Protein AF-A0A0R3SKL1-F1 (afdb_monomer_lite)

Radius of gyration: 15.85 Å; chains: 1; bounding box: 35×20×45 Å

Structure (mmCIF, N/CA/C/O backbone):
data_AF-A0A0R3SKL1-F1
#
_entry.id   AF-A0A0R3SKL1-F1
#
loop_
_atom_site.group_PDB
_atom_site.id
_atom_site.type_symbol
_atom_site.label_atom_id
_atom_site.label_alt_id
_atom_site.label_comp_id
_atom_site.label_asym_id
_atom_site.label_entity_id
_atom_site.label_seq_id
_atom_site.pdbx_PDB_ins_code
_atom_site.Cartn_x
_atom_site.Cartn_y
_atom_site.Cartn_z
_atom_site.occupancy
_atom_site.B_iso_or_equiv
_atom_site.auth_seq_id
_atom_site.auth_comp_id
_atom_site.auth_asym_id
_atom_site.auth_atom_id
_atom_site.pdbx_PDB_model_num
ATOM 1 N N . LEU A 1 1 ? -19.283 3.409 2.484 1.00 87.31 1 LEU A N 1
ATOM 2 C CA . LEU A 1 1 ? -18.122 3.467 1.558 1.00 87.31 1 LEU A CA 1
ATOM 3 C C . LEU A 1 1 ? -17.421 2.121 1.478 1.00 87.31 1 LEU A C 1
ATOM 5 O O . LEU A 1 1 ? -17.380 1.567 0.392 1.00 87.31 1 LEU A O 1
ATOM 9 N N . LEU A 1 2 ? -16.950 1.567 2.603 1.00 87.56 2 LEU A N 1
ATOM 10 C CA . LEU A 1 2 ? -16.349 0.224 2.646 1.00 87.56 2 LEU A CA 1
ATOM 11 C C . LEU A 1 2 ? -17.276 -0.841 2.037 1.00 87.56 2 LEU A C 1
ATOM 13 O O . LEU A 1 2 ? -16.917 -1.489 1.062 1.00 87.56 2 LEU A O 1
ATOM 17 N N . GLU A 1 3 ? -18.529 -0.895 2.493 1.00 88.94 3 GLU A N 1
ATOM 18 C CA . GLU A 1 3 ? -19.563 -1.798 1.951 1.00 88.94 3 GLU A CA 1
ATOM 19 C C . GLU A 1 3 ? -19.931 -1.536 0.480 1.00 88.94 3 GLU A C 1
ATOM 21 O O . GLU A 1 3 ? -20.552 -2.373 -0.165 1.00 88.94 3 GLU A O 1
ATOM 26 N N . HIS A 1 4 ? -19.532 -0.386 -0.068 1.00 89.69 4 HIS A N 1
ATOM 27 C CA . HIS A 1 4 ? -19.762 -0.008 -1.464 1.00 89.69 4 HIS A CA 1
ATOM 28 C C . HIS A 1 4 ? -18.491 -0.123 -2.323 1.00 89.69 4 HIS A C 1
ATOM 30 O O . HIS A 1 4 ? -18.447 0.434 -3.416 1.00 89.69 4 HIS A O 1
ATOM 36 N N . GLY A 1 5 ? -17.460 -0.829 -1.844 1.00 85.88 5 GLY A N 1
ATOM 37 C CA . GLY A 1 5 ? -16.253 -1.126 -2.622 1.00 85.88 5 GLY A CA 1
ATOM 38 C C . GLY A 1 5 ? -15.137 -0.086 -2.515 1.00 85.88 5 GLY A C 1
ATOM 39 O O . GLY A 1 5 ? -14.262 -0.046 -3.377 1.00 85.88 5 GLY A O 1
ATOM 40 N N . ALA A 1 6 ? -15.135 0.760 -1.481 1.00 90.00 6 ALA A N 1
ATOM 41 C CA . ALA A 1 6 ? -14.001 1.650 -1.240 1.00 90.00 6 ALA A CA 1
ATOM 42 C C . ALA A 1 6 ? -12.712 0.848 -0.982 1.00 90.00 6 ALA A C 1
ATOM 44 O O . ALA A 1 6 ? -12.694 -0.077 -0.167 1.00 90.00 6 ALA A O 1
ATOM 45 N N . ASN A 1 7 ? -11.628 1.235 -1.659 1.00 87.19 7 ASN A N 1
ATOM 46 C CA . ASN A 1 7 ? -10.326 0.593 -1.527 1.00 87.19 7 ASN A CA 1
ATOM 47 C C . ASN A 1 7 ? -9.543 1.188 -0.346 1.00 87.19 7 ASN A C 1
ATOM 49 O O . ASN A 1 7 ? -9.149 2.350 -0.383 1.00 87.19 7 ASN A O 1
ATOM 53 N N . THR A 1 8 ? -9.296 0.387 0.690 1.00 88.88 8 THR A N 1
ATOM 54 C CA . THR A 1 8 ? -8.491 0.778 1.862 1.00 88.88 8 THR A CA 1
ATOM 55 C C . THR A 1 8 ? -6.991 0.551 1.686 1.00 88.88 8 THR A C 1
ATOM 57 O O . THR A 1 8 ? -6.221 0.936 2.556 1.00 88.88 8 THR A O 1
ATOM 60 N N . GLY A 1 9 ? -6.572 -0.089 0.592 1.00 88.81 9 GLY A N 1
ATOM 61 C CA . GLY A 1 9 ? -5.169 -0.292 0.226 1.00 88.81 9 GLY A CA 1
ATOM 62 C C . GLY A 1 9 ? -4.620 0.765 -0.731 1.00 88.81 9 GLY A C 1
ATOM 63 O O . GLY A 1 9 ? -3.549 0.565 -1.291 1.00 88.81 9 GLY A O 1
ATOM 64 N N . ILE A 1 10 ? -5.355 1.853 -0.976 1.00 88.94 10 ILE A N 1
ATOM 65 C CA . ILE A 1 10 ? -4.846 2.990 -1.747 1.00 88.94 10 ILE A CA 1
ATOM 66 C C . ILE A 1 10 ? -3.962 3.862 -0.857 1.00 88.94 10 ILE A C 1
ATOM 68 O O . ILE A 1 10 ? -4.279 4.054 0.314 1.00 88.94 10 ILE A O 1
ATOM 72 N N . VAL A 1 11 ? -2.879 4.394 -1.411 1.00 92.19 11 VAL A N 1
ATOM 73 C CA . VAL A 1 11 ? -1.974 5.308 -0.707 1.00 92.19 11 VAL A CA 1
ATOM 74 C C . VAL A 1 11 ? -2.122 6.729 -1.238 1.00 92.19 11 VAL A C 1
ATOM 76 O O . VAL A 1 11 ? -2.452 6.929 -2.409 1.00 92.19 11 VAL A O 1
ATOM 79 N N . SER A 1 12 ? -1.922 7.715 -0.365 1.00 89.81 12 SER A N 1
ATOM 80 C CA . SER A 1 12 ? -1.820 9.125 -0.748 1.00 89.81 12 SER A CA 1
ATOM 81 C C . SER A 1 12 ? -0.448 9.433 -1.370 1.00 89.81 12 SER A C 1
ATOM 83 O O . SER A 1 12 ? 0.458 8.602 -1.344 1.00 89.81 12 SER A O 1
ATOM 85 N N . PHE A 1 13 ? -0.266 10.661 -1.869 1.00 87.12 13 PHE A N 1
ATOM 86 C CA . PHE A 1 13 ? 1.042 11.163 -2.319 1.00 87.12 13 PHE A CA 1
ATOM 87 C C . PHE A 1 13 ? 2.102 11.182 -1.196 1.00 87.12 13 PHE A C 1
ATOM 89 O O . PHE A 1 13 ? 3.298 11.155 -1.466 1.00 87.12 13 PHE A O 1
ATOM 96 N N . GLU A 1 14 ? 1.677 11.190 0.070 1.00 89.62 14 GLU A N 1
ATOM 97 C CA . GLU A 1 14 ? 2.566 11.086 1.236 1.00 89.62 14 GLU A CA 1
A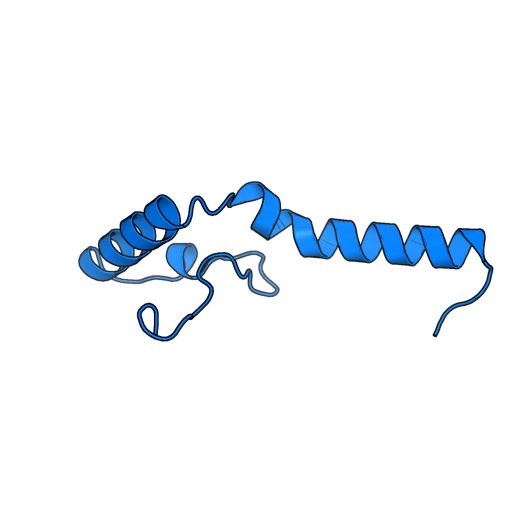TOM 98 C C . GLU A 1 14 ? 2.795 9.625 1.675 1.00 89.62 14 GLU A C 1
ATOM 100 O O . GLU A 1 14 ? 3.384 9.374 2.723 1.00 89.62 14 GLU A O 1
ATOM 105 N N . LEU A 1 15 ? 2.361 8.651 0.862 1.00 88.75 15 LEU A N 1
ATOM 106 C CA . LEU A 1 15 ? 2.446 7.205 1.113 1.00 88.75 15 LEU A CA 1
ATOM 107 C C . LEU A 1 15 ? 1.616 6.718 2.314 1.00 88.75 15 LEU A C 1
ATOM 109 O O . LEU A 1 15 ? 1.857 5.633 2.855 1.00 88.75 15 LEU A O 1
ATOM 113 N N . GLU A 1 16 ? 0.611 7.494 2.712 1.00 93.94 16 GLU A N 1
ATOM 114 C CA . GLU A 1 16 ? -0.269 7.164 3.830 1.00 93.94 16 GLU A CA 1
ATOM 115 C C . GLU A 1 16 ? -1.484 6.360 3.366 1.00 93.94 16 GLU A C 1
ATOM 117 O O . GLU A 1 16 ? -2.146 6.702 2.381 1.00 93.94 16 GLU A O 1
ATOM 122 N N . LEU A 1 17 ? -1.811 5.301 4.105 1.00 93.62 17 LEU A N 1
ATOM 123 C CA . LEU A 1 17 ? -3.061 4.565 3.949 1.00 93.62 17 LEU A CA 1
ATOM 124 C C . LEU A 1 17 ? -4.204 5.299 4.670 1.00 93.62 17 LEU A C 1
ATOM 126 O O . LEU A 1 17 ? -3.966 6.007 5.651 1.00 93.62 17 LEU A O 1
ATOM 130 N N . PRO A 1 18 ? -5.476 5.038 4.311 1.00 93.19 18 PRO A N 1
ATOM 131 C CA . PRO A 1 18 ? -6.627 5.502 5.085 1.00 93.19 18 PRO A CA 1
ATOM 132 C C . PRO A 1 18 ? -6.542 5.157 6.578 1.00 93.19 18 PRO A C 1
ATOM 134 O O . PRO A 1 18 ? -7.075 5.887 7.409 1.00 93.19 18 PRO A O 1
ATOM 137 N N . LEU A 1 19 ? -5.863 4.055 6.920 1.00 93.81 19 LEU A N 1
ATOM 138 C CA . LEU A 1 19 ? -5.597 3.646 8.297 1.00 93.81 19 LEU A CA 1
ATOM 139 C C . LEU A 1 19 ? -4.630 4.584 9.036 1.00 93.81 19 LEU A C 1
ATOM 141 O O . LEU A 1 19 ? -4.826 4.817 10.226 1.00 93.81 19 LEU A O 1
ATOM 145 N N . ASP A 1 20 ? -3.618 5.111 8.348 1.00 93.31 20 ASP A N 1
ATOM 146 C CA . ASP A 1 20 ? -2.574 5.958 8.938 1.00 93.31 20 ASP A CA 1
ATOM 147 C C . ASP A 1 20 ? -3.133 7.342 9.319 1.00 93.31 20 ASP A C 1
ATOM 149 O O . ASP A 1 20 ? -2.769 7.912 10.346 1.00 93.31 20 ASP A O 1
ATOM 153 N N . VAL A 1 21 ? -4.103 7.834 8.540 1.00 93.69 21 VAL A N 1
ATOM 154 C CA . VAL A 1 21 ? -4.753 9.143 8.736 1.00 93.69 21 VAL A CA 1
ATOM 155 C C . VAL A 1 21 ? -5.972 9.060 9.672 1.00 93.69 21 VAL A C 1
ATOM 157 O O . VAL A 1 21 ? -6.487 10.077 10.149 1.00 93.69 21 VAL A O 1
ATOM 160 N N . ALA A 1 22 ? -6.475 7.855 9.950 1.00 94.50 22 ALA A N 1
ATOM 161 C CA . ALA A 1 22 ? -7.698 7.664 10.720 1.00 94.50 22 ALA A CA 1
ATOM 162 C C . ALA A 1 22 ? -7.572 8.172 12.165 1.00 94.50 22 ALA A C 1
ATOM 164 O O . ALA A 1 22 ? -6.673 7.797 12.916 1.00 94.50 22 ALA A O 1
ATOM 165 N N . GLN A 1 23 ? -8.550 8.973 12.590 1.00 93.75 23 GLN A N 1
ATOM 166 C CA . GLN A 1 23 ? -8.644 9.476 13.959 1.00 93.75 23 GLN A CA 1
ATOM 167 C C . GLN A 1 23 ? -9.754 8.755 14.727 1.00 93.75 23 GLN A C 1
ATOM 169 O O . GLN A 1 23 ? -10.847 8.522 14.212 1.00 93.75 23 GLN A O 1
ATOM 174 N N . GLY A 1 24 ? -9.484 8.444 15.994 1.00 95.56 24 GLY A N 1
ATOM 175 C CA . GLY A 1 24 ? -10.425 7.746 16.869 1.00 95.56 24 GLY A CA 1
ATOM 176 C C . GLY A 1 24 ? -10.277 6.223 16.823 1.00 95.56 24 GLY A C 1
ATOM 177 O O . GLY A 1 24 ? -10.061 5.611 15.779 1.00 95.56 24 GLY A O 1
ATOM 178 N N . LYS A 1 25 ? -10.392 5.597 17.998 1.00 94.25 25 LYS A N 1
ATOM 179 C CA . LYS A 1 25 ? -10.103 4.166 18.186 1.00 94.25 25 LYS A CA 1
ATOM 180 C C . LYS A 1 25 ? -11.050 3.261 17.395 1.00 94.25 25 LYS A C 1
ATOM 182 O O . LYS A 1 25 ? -10.593 2.276 16.823 1.00 94.25 25 LYS A O 1
ATOM 187 N N . ASP A 1 26 ? -12.327 3.624 17.320 1.00 95.56 26 ASP A N 1
ATOM 188 C CA . ASP A 1 26 ? -13.347 2.817 16.644 1.00 95.56 26 ASP A CA 1
ATOM 189 C C . ASP A 1 26 ? -13.139 2.799 15.124 1.00 95.56 26 ASP A C 1
ATOM 191 O O . ASP A 1 26 ? -13.262 1.753 14.491 1.00 95.56 26 ASP A O 1
ATOM 195 N N . MET A 1 27 ? -12.737 3.936 14.542 1.00 94.00 27 MET A N 1
ATOM 196 C CA . MET A 1 27 ? -12.435 4.040 13.112 1.00 94.00 27 MET A CA 1
ATOM 197 C C . MET A 1 27 ? -11.185 3.235 12.747 1.00 94.00 27 MET A C 1
ATOM 199 O O . MET A 1 27 ? -11.187 2.484 11.773 1.00 94.00 27 MET A O 1
ATOM 203 N N . VAL A 1 28 ? -10.130 3.342 13.560 1.00 94.88 28 VAL A N 1
ATOM 204 C CA . VAL A 1 28 ? -8.900 2.558 13.385 1.00 94.88 28 VAL A CA 1
ATOM 205 C C . VAL A 1 28 ? -9.198 1.059 13.472 1.00 94.88 28 VAL A C 1
ATOM 207 O O . VAL A 1 28 ? -8.693 0.287 12.660 1.00 94.88 28 VAL A O 1
ATOM 210 N N . ALA A 1 29 ? -10.032 0.634 14.425 1.00 96.00 29 ALA A N 1
ATOM 211 C CA . ALA A 1 29 ? -10.427 -0.766 14.562 1.00 96.00 29 ALA A CA 1
ATOM 212 C C . ALA A 1 29 ? -11.226 -1.261 13.346 1.00 96.00 29 ALA A C 1
ATOM 214 O O . ALA A 1 29 ? -10.919 -2.327 12.814 1.00 96.00 29 ALA A O 1
ATOM 215 N N . LEU A 1 30 ? -12.191 -0.466 12.870 1.00 95.38 30 LEU A N 1
ATOM 216 C CA . 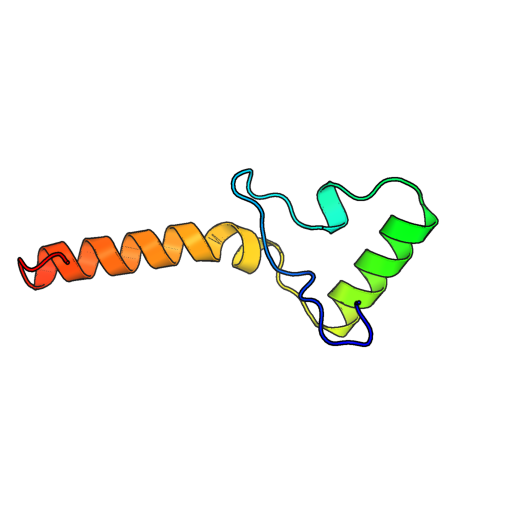LEU A 1 30 ? -12.981 -0.774 11.677 1.00 95.38 30 LEU A CA 1
ATOM 217 C C . LEU A 1 30 ? -12.097 -0.939 10.433 1.00 95.38 30 LEU A C 1
ATOM 219 O O . LEU A 1 30 ? -12.251 -1.908 9.693 1.00 95.38 30 LEU A O 1
ATOM 223 N N . LEU A 1 31 ? -11.166 -0.009 10.204 1.00 94.56 31 LEU A N 1
ATOM 224 C CA . LEU A 1 31 ? -10.276 -0.046 9.042 1.00 94.56 31 LEU A CA 1
ATOM 225 C C . LEU A 1 31 ? -9.295 -1.215 9.110 1.00 94.56 31 LEU A C 1
ATOM 227 O O . LEU A 1 31 ? -9.095 -1.882 8.098 1.00 94.56 31 LEU A O 1
ATOM 231 N N . LYS A 1 32 ? -8.741 -1.516 10.292 1.00 94.00 32 LYS A N 1
ATOM 232 C CA . LYS A 1 32 ? -7.878 -2.690 10.487 1.00 94.00 32 LYS A CA 1
ATOM 233 C C . LYS A 1 32 ? -8.604 -3.991 10.174 1.00 94.00 32 LYS A C 1
ATOM 235 O O . LYS A 1 32 ? -8.084 -4.799 9.412 1.00 94.00 32 LYS A O 1
ATOM 240 N N . ASP A 1 33 ? -9.802 -4.178 10.725 1.00 94.44 33 ASP A N 1
ATOM 241 C CA . ASP A 1 33 ? -10.603 -5.378 10.474 1.00 94.44 33 ASP A CA 1
ATOM 242 C C . ASP A 1 33 ? -10.975 -5.494 8.987 1.00 94.44 33 ASP A C 1
ATOM 244 O O . ASP A 1 33 ? -10.826 -6.553 8.379 1.00 94.44 33 ASP A O 1
ATOM 248 N N . TRP A 1 34 ? -11.369 -4.385 8.355 1.00 93.81 34 TRP A N 1
ATOM 249 C CA . TRP A 1 34 ? -11.668 -4.372 6.926 1.00 93.81 34 TRP A CA 1
ATOM 250 C C . TRP A 1 34 ? -10.452 -4.731 6.060 1.00 93.81 34 TRP A C 1
ATOM 252 O O . TRP A 1 34 ? -10.546 -5.604 5.196 1.00 93.81 34 TRP A O 1
ATOM 262 N N . MET A 1 35 ? -9.299 -4.105 6.306 1.00 93.12 35 MET A N 1
ATOM 263 C CA . MET A 1 35 ? -8.055 -4.382 5.580 1.00 93.12 35 MET A CA 1
ATOM 264 C C . MET A 1 35 ? -7.588 -5.826 5.768 1.00 93.12 35 MET A C 1
ATOM 266 O O . MET A 1 35 ? -7.150 -6.455 4.804 1.00 93.12 35 MET A O 1
ATOM 270 N N . GLN A 1 36 ? -7.739 -6.378 6.975 1.00 93.12 36 GLN A N 1
ATOM 271 C CA . GLN A 1 36 ? -7.410 -7.769 7.268 1.00 93.12 36 GLN A CA 1
ATOM 272 C C . GLN A 1 36 ? -8.314 -8.740 6.497 1.00 93.12 36 GLN A C 1
ATOM 274 O O . GLN A 1 36 ? -7.817 -9.698 5.907 1.00 93.12 36 GLN A O 1
ATOM 279 N N . ARG A 1 37 ? -9.628 -8.481 6.431 1.00 92.25 37 ARG A N 1
ATOM 280 C CA . ARG A 1 37 ? -10.573 -9.295 5.640 1.00 92.25 37 ARG A CA 1
ATOM 281 C C . ARG A 1 37 ? -10.244 -9.290 4.148 1.00 92.25 37 ARG A C 1
ATOM 283 O O . ARG A 1 37 ? -10.434 -10.301 3.481 1.00 92.25 37 ARG A O 1
ATOM 290 N N . GLN A 1 38 ? -9.748 -8.165 3.640 1.00 88.88 38 GLN A N 1
ATOM 291 C CA . GLN A 1 38 ? -9.342 -8.004 2.242 1.00 88.88 38 GLN A CA 1
ATOM 292 C C . GLN A 1 38 ? -7.894 -8.450 1.976 1.00 88.88 38 GLN A C 1
ATOM 294 O O . GLN A 1 38 ? -7.456 -8.412 0.831 1.00 88.88 38 GLN A O 1
ATOM 299 N N . SER A 1 39 ? -7.155 -8.889 3.005 1.00 91.88 39 SER A N 1
ATOM 300 C CA . SER A 1 39 ? -5.740 -9.284 2.903 1.00 91.88 39 SER A CA 1
ATOM 301 C C . SER A 1 39 ? -4.872 -8.219 2.217 1.00 91.88 39 SER A C 1
ATOM 303 O O . SER A 1 39 ? -4.046 -8.529 1.360 1.00 91.88 39 SER A O 1
ATOM 305 N N . VAL A 1 40 ? -5.085 -6.948 2.573 1.00 90.06 40 VAL A N 1
ATOM 306 C CA . VAL A 1 40 ? -4.320 -5.826 2.012 1.00 90.06 40 VAL A CA 1
ATOM 307 C C . VAL A 1 40 ? -2.862 -5.927 2.459 1.00 90.06 40 VAL A C 1
ATOM 309 O O . VAL A 1 40 ? -2.569 -5.864 3.651 1.00 90.06 40 VAL A O 1
ATOM 312 N N . ASP A 1 41 ? -1.945 -6.039 1.499 1.00 92.00 41 ASP A N 1
ATOM 313 C CA . ASP A 1 41 ? -0.511 -5.914 1.755 1.00 92.00 41 ASP A CA 1
ATOM 314 C C . ASP A 1 41 ? -0.130 -4.431 1.764 1.00 92.00 41 ASP A C 1
ATOM 316 O O . ASP A 1 41 ? 0.008 -3.782 0.725 1.00 92.00 41 ASP A O 1
ATOM 320 N N . GLU A 1 42 ? 0.036 -3.887 2.965 1.00 90.88 42 GLU A N 1
ATOM 321 C CA . GLU A 1 42 ? 0.386 -2.484 3.166 1.00 90.88 42 GLU A CA 1
ATOM 322 C C . GLU A 1 42 ? 1.729 -2.092 2.534 1.00 90.88 42 GLU A C 1
ATOM 324 O O . GLU A 1 42 ? 1.917 -0.948 2.117 1.00 90.88 42 GLU A O 1
ATOM 329 N N . LYS A 1 43 ? 2.690 -3.019 2.470 1.00 90.38 43 LYS A N 1
ATOM 330 C CA . LYS A 1 43 ? 4.003 -2.752 1.878 1.00 90.38 43 LYS A CA 1
ATOM 331 C C . LYS A 1 43 ? 3.898 -2.725 0.357 1.00 90.38 43 LYS A C 1
ATOM 333 O O . LYS A 1 43 ? 4.490 -1.856 -0.287 1.00 90.38 43 LYS A O 1
ATOM 338 N N . ALA A 1 44 ? 3.137 -3.655 -0.216 1.00 90.81 44 ALA A N 1
ATOM 339 C CA . ALA A 1 44 ? 2.845 -3.643 -1.644 1.00 90.81 44 ALA A CA 1
ATOM 340 C C . ALA A 1 44 ? 2.084 -2.369 -2.038 1.00 90.81 44 ALA A C 1
ATOM 342 O O . ALA A 1 44 ? 2.454 -1.729 -3.016 1.00 90.81 44 ALA A O 1
ATOM 343 N N . ALA A 1 45 ? 1.101 -1.947 -1.236 1.00 90.88 45 ALA A N 1
ATOM 344 C CA . ALA A 1 45 ? 0.352 -0.712 -1.458 1.00 90.88 45 ALA A CA 1
ATOM 345 C C . ALA A 1 45 ? 1.264 0.525 -1.534 1.00 90.88 45 ALA A C 1
ATOM 347 O O . ALA A 1 45 ? 1.188 1.285 -2.496 1.00 90.88 45 ALA A O 1
ATOM 348 N N . ARG A 1 46 ? 2.183 0.687 -0.573 1.00 91.94 46 ARG A N 1
ATOM 349 C CA . ARG A 1 46 ? 3.110 1.835 -0.527 1.00 91.94 46 ARG A CA 1
ATOM 350 C C . ARG A 1 46 ? 4.176 1.825 -1.624 1.00 91.94 46 ARG A C 1
ATOM 352 O O . ARG A 1 46 ? 4.673 2.882 -1.983 1.00 91.94 46 ARG A O 1
ATOM 359 N N . SER A 1 47 ? 4.523 0.660 -2.167 1.00 91.94 47 SER A N 1
ATOM 360 C CA . SER A 1 47 ? 5.538 0.541 -3.231 1.00 91.94 47 SER A CA 1
ATOM 361 C C . SER A 1 47 ? 4.955 0.444 -4.644 1.00 91.94 47 SER A C 1
ATOM 363 O O . SER A 1 47 ? 5.710 0.435 -5.614 1.00 91.94 47 SER A O 1
ATOM 365 N N . ALA A 1 48 ? 3.629 0.381 -4.791 1.00 91.12 48 ALA A N 1
ATOM 366 C CA .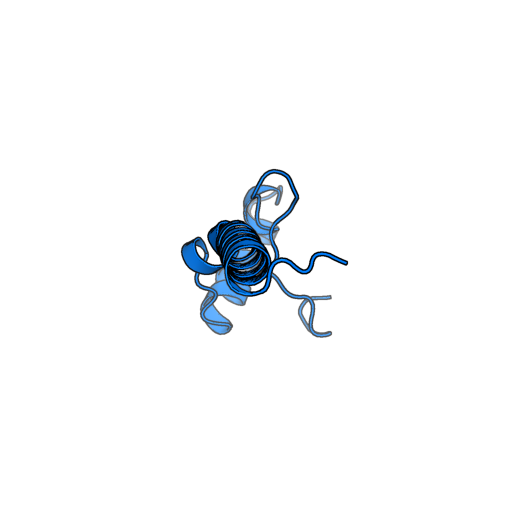 ALA A 1 48 ? 2.982 0.188 -6.086 1.00 91.12 48 ALA A CA 1
ATOM 367 C C . ALA A 1 48 ? 3.279 1.325 -7.079 1.00 91.12 48 ALA A C 1
ATOM 369 O O . ALA A 1 48 ? 3.554 1.047 -8.248 1.00 91.12 48 A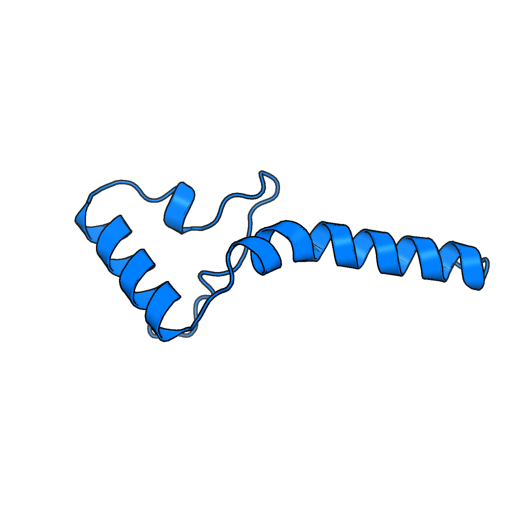LA A O 1
ATOM 370 N N . GLU A 1 49 ? 3.249 2.580 -6.616 1.00 89.38 49 GLU A N 1
ATOM 371 C CA . GLU A 1 49 ? 3.538 3.754 -7.448 1.00 89.38 49 GLU A CA 1
ATOM 372 C C . GLU A 1 49 ? 5.007 3.779 -7.879 1.00 89.38 49 GLU A C 1
ATOM 374 O O . GLU A 1 49 ? 5.285 3.825 -9.074 1.00 89.38 49 GLU A O 1
ATOM 379 N N . GLU A 1 50 ? 5.944 3.633 -6.937 1.00 91.50 50 GLU A N 1
ATOM 380 C CA . GLU A 1 50 ? 7.381 3.554 -7.234 1.00 91.50 50 GLU A CA 1
ATOM 381 C C . GLU A 1 50 ? 7.681 2.456 -8.268 1.00 91.50 50 GLU A C 1
ATOM 383 O O . GLU A 1 50 ? 8.407 2.678 -9.238 1.00 91.50 50 GLU A O 1
ATOM 388 N N . GLN A 1 51 ? 7.083 1.272 -8.108 1.00 93.62 51 GLN A N 1
ATOM 389 C CA . GLN A 1 51 ? 7.254 0.172 -9.054 1.00 93.62 51 GLN A CA 1
ATOM 390 C C . GLN A 1 51 ? 6.659 0.480 -10.429 1.00 93.62 51 GLN A C 1
ATOM 392 O O . GLN A 1 51 ? 7.223 0.052 -11.435 1.00 93.62 51 GLN A O 1
ATOM 397 N N . ALA A 1 52 ? 5.522 1.175 -10.495 1.00 92.81 52 ALA A N 1
ATOM 398 C CA . ALA A 1 52 ? 4.938 1.603 -11.761 1.00 92.81 52 ALA A CA 1
ATOM 399 C C . ALA A 1 52 ? 5.849 2.609 -12.467 1.00 92.81 52 ALA A C 1
ATOM 401 O O . ALA A 1 52 ? 6.230 2.374 -13.610 1.00 92.81 52 ALA A O 1
ATOM 402 N N . MET A 1 53 ? 6.306 3.635 -11.748 1.00 93.69 53 MET A N 1
ATOM 403 C CA . MET A 1 53 ? 7.240 4.631 -12.270 1.00 93.69 53 MET A CA 1
ATOM 404 C C . MET A 1 53 ? 8.541 3.993 -12.767 1.00 93.69 53 MET A C 1
ATOM 406 O O . MET A 1 53 ? 9.041 4.351 -13.832 1.0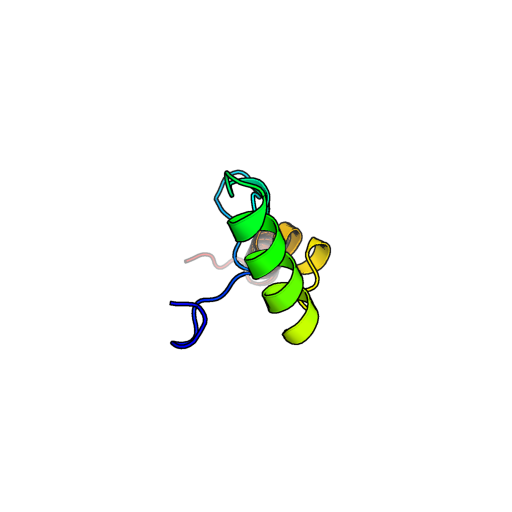0 93.69 53 MET A O 1
ATOM 410 N N . LEU A 1 54 ? 9.088 3.025 -12.025 1.00 96.19 54 LEU A N 1
ATOM 411 C CA . LEU A 1 54 ? 10.302 2.322 -12.428 1.00 96.19 54 LEU A CA 1
ATOM 412 C C . LEU A 1 54 ? 10.089 1.504 -13.707 1.00 96.19 54 LEU A C 1
ATOM 414 O O . LEU A 1 54 ? 10.956 1.517 -14.581 1.00 96.19 54 LEU A O 1
ATOM 418 N N . ARG A 1 55 ? 8.956 0.799 -13.828 1.00 95.81 55 ARG A N 1
ATOM 419 C CA . ARG A 1 55 ? 8.612 0.050 -15.047 1.00 95.81 55 ARG A CA 1
ATOM 420 C C . ARG A 1 55 ? 8.480 0.980 -16.246 1.00 95.81 55 ARG A C 1
ATOM 422 O O . ARG A 1 55 ? 9.046 0.681 -17.292 1.00 95.81 55 ARG A O 1
ATOM 429 N N . ASP A 1 56 ? 7.797 2.105 -16.075 1.00 95.62 56 ASP A N 1
ATOM 430 C CA . ASP A 1 56 ? 7.599 3.079 -17.147 1.00 95.62 56 ASP A CA 1
ATOM 431 C C . ASP A 1 56 ? 8.944 3.672 -17.591 1.00 95.62 56 ASP A C 1
ATOM 433 O O . ASP A 1 56 ? 9.259 3.675 -18.779 1.00 95.62 56 ASP A O 1
ATOM 437 N N . ALA A 1 57 ? 9.809 4.054 -16.646 1.00 96.19 57 ALA A N 1
ATOM 438 C CA . ALA A 1 57 ? 11.148 4.558 -16.948 1.00 96.19 57 ALA A CA 1
ATOM 439 C C . ALA A 1 57 ? 12.028 3.523 -17.674 1.00 96.19 57 ALA A C 1
ATOM 441 O O . ALA A 1 57 ? 12.778 3.868 -18.591 1.00 96.19 57 ALA A O 1
ATOM 442 N N . GLN A 1 58 ? 11.945 2.249 -17.280 1.00 95.94 58 GLN A N 1
ATOM 443 C CA . GLN A 1 58 ? 12.642 1.157 -17.964 1.00 95.94 58 GLN A CA 1
ATOM 444 C C . GLN A 1 58 ? 12.128 0.964 -19.392 1.00 95.94 58 GLN A C 1
ATOM 446 O O . GLN A 1 58 ? 12.926 0.738 -20.301 1.00 95.94 58 GLN A O 1
ATOM 451 N N . GLU A 1 59 ? 10.819 1.076 -19.600 1.00 96.12 59 GLU A N 1
ATOM 452 C CA . GLU A 1 59 ? 10.201 0.953 -20.916 1.00 96.12 59 GLU A CA 1
ATOM 453 C C . GLU A 1 59 ? 10.595 2.115 -21.833 1.00 96.12 59 GLU A C 1
ATOM 455 O O . GLU A 1 59 ? 10.978 1.882 -22.981 1.00 96.12 59 GLU A O 1
ATOM 460 N N . TRP A 1 60 ? 10.607 3.348 -21.321 1.00 95.12 60 TRP A N 1
ATOM 461 C CA . TRP A 1 60 ? 11.082 4.516 -22.070 1.00 95.12 60 TRP A CA 1
ATOM 462 C C . TRP A 1 60 ? 12.545 4.373 -22.466 1.00 95.12 60 TRP A C 1
ATOM 464 O O . TRP A 1 60 ? 12.915 4.643 -23.606 1.00 95.12 60 TRP A O 1
ATOM 474 N N . LEU A 1 61 ? 13.390 3.885 -21.554 1.00 95.50 61 LEU A N 1
ATOM 475 C CA . LEU A 1 61 ? 14.794 3.627 -21.860 1.00 95.50 61 LEU A CA 1
ATOM 476 C C . LEU A 1 61 ? 14.954 2.529 -22.923 1.00 95.50 61 LEU A C 1
ATOM 478 O O . LEU A 1 61 ? 15.819 2.631 -23.790 1.00 95.50 61 LEU A O 1
ATOM 482 N N . ARG A 1 62 ? 14.133 1.474 -22.853 1.00 95.00 62 ARG A N 1
ATOM 483 C CA . ARG A 1 62 ? 14.183 0.319 -23.760 1.00 95.00 62 ARG A CA 1
ATOM 484 C C . ARG A 1 62 ? 13.710 0.662 -25.171 1.00 95.00 62 ARG A C 1
ATOM 486 O O . ARG A 1 62 ? 14.259 0.137 -26.136 1.00 95.00 62 ARG A O 1
ATOM 493 N N . THR A 1 63 ? 12.668 1.477 -25.282 1.00 95.25 63 THR A N 1
ATOM 494 C CA . THR A 1 63 ? 12.009 1.808 -26.554 1.00 95.25 63 THR A CA 1
ATOM 495 C C . THR A 1 63 ? 12.548 3.094 -27.175 1.00 95.25 63 THR A C 1
ATOM 497 O O . THR A 1 63 ? 12.506 3.243 -28.392 1.00 95.25 63 THR A O 1
ATOM 500 N N . GLY A 1 64 ? 13.084 4.006 -26.358 1.00 91.56 64 GLY A N 1
ATOM 501 C CA . GLY A 1 64 ? 13.407 5.373 -26.765 1.00 91.56 64 GLY A CA 1
ATOM 502 C C . GLY A 1 64 ? 12.170 6.25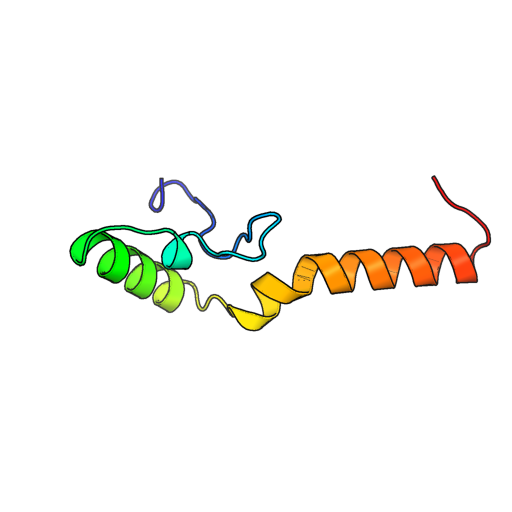8 -26.952 1.00 91.56 64 GLY A C 1
ATOM 503 O O . GLY A 1 64 ? 12.315 7.412 -27.353 1.00 91.56 64 GLY A O 1
ATOM 504 N N . GLU A 1 65 ? 10.974 5.739 -26.668 1.00 82.56 65 GLU A N 1
ATOM 505 C CA . GLU A 1 65 ? 9.702 6.439 -26.805 1.00 82.56 65 GLU A CA 1
ATOM 506 C C . GLU A 1 65 ? 9.158 6.796 -25.422 1.00 82.56 65 GLU A C 1
ATOM 508 O O . GLU A 1 65 ? 9.102 5.967 -24.513 1.00 82.56 65 GLU A O 1
ATOM 513 N N . TYR A 1 66 ? 8.749 8.050 -25.271 1.00 79.19 66 TYR A N 1
ATOM 514 C CA . TYR A 1 66 ? 8.019 8.550 -24.114 1.00 79.19 66 TYR A CA 1
ATOM 515 C C . TYR A 1 66 ? 6.726 9.220 -24.615 1.00 79.19 66 TYR A C 1
ATOM 517 O O . TYR A 1 66 ? 6.716 9.702 -25.753 1.00 79.19 66 TYR A O 1
ATOM 525 N N . PRO A 1 67 ? 5.638 9.203 -23.823 1.00 71.94 67 PRO A N 1
ATOM 526 C CA . PRO A 1 67 ? 4.376 9.837 -24.199 1.00 71.94 67 PRO A CA 1
ATOM 527 C C . PRO A 1 67 ? 4.484 11.352 -24.418 1.00 71.94 67 PRO A C 1
ATOM 529 O O . PRO A 1 67 ? 5.324 12.000 -23.750 1.00 71.94 67 PRO A O 1
#

pLDDT: mean 91.72, std 4.11, range [71.94, 96.19]

Sequence (67 aa):
LLEHGANTGIVSFELELPLDVAQGKDMVALLKDWMQRQSVDEKAARSAEEQAMLRDAQEWLRTGEYP

InterPro domains:
  IPR051226 Protein Phosphatase 1 Regulatory Subunit [PTHR24179] (1-64)

Foldseek 3Di:
DLVVPDDQLAADPVLDGPLNPDDDDVRNVVSVVSCVVVVRDSVCSSCVVVVVVVVLVVVCVVPVDDD

Secondary structure (DSSP, 8-state):
-GGGT--TT---TTS--HHHH--SHHHHHHHHHHHHHTT--HHHHHHHHHHHHHHHHHHHHHHS---

Organism: Hymenolepis diminuta (NCBI:txid6216)